Protein AF-A0A7C5XAF6-F1 (afdb_monomer_lite)

Radius of gyration: 14.26 Å; chains: 1; bounding box: 26×28×34 Å

pLDDT: mean 83.67, std 13.05, range [37.28, 94.0]

Sequence (52 aa):
MSTAQRRLPVYKKILEENKKKWMIKEFLEYRLSKYGYIDSEILKTPLGTRIV

Secondary structure (DSSP, 8-state):
---------HHHHHHHHHHHHHHHHHHHHHHHGGGT-----EEEETTEEEE-

Foldseek 3Di:
DDDPPPPPDPVVVVVVVVVVLVVVFVVCCVVCVVVPDDGWDWDDDPVGIDID

Structure (mmCIF, N/CA/C/O backbone):
data_AF-A0A7C5XAF6-F1
#
_entry.id   AF-A0A7C5XAF6-F1
#
loop_
_atom_site.group_PDB
_atom_site.id
_atom_site.type_symbol
_atom_site.label_atom_id
_atom_site.label_alt_id
_atom_site.label_comp_id
_atom_site.label_asym_id
_atom_site.label_entity_id
_atom_site.label_seq_id
_atom_site.pdbx_PDB_ins_code
_atom_site.C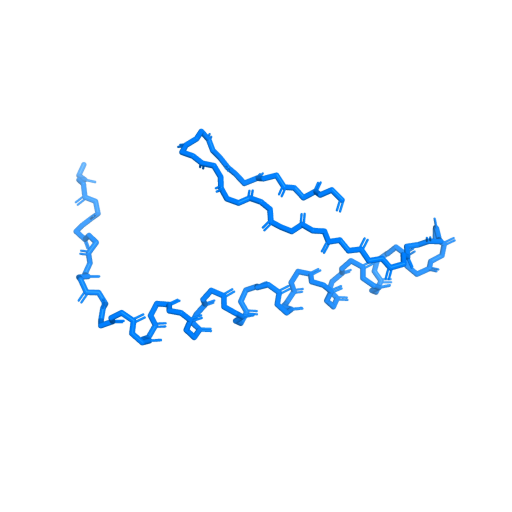artn_x
_atom_site.Cartn_y
_atom_site.Cartn_z
_atom_site.occupancy
_atom_site.B_iso_or_equiv
_atom_site.auth_seq_id
_atom_site.auth_comp_id
_atom_site.auth_asym_id
_atom_site.auth_atom_id
_atom_site.pdbx_PDB_model_num
ATOM 1 N N . MET A 1 1 ? 9.942 25.046 -15.151 1.00 37.28 1 MET A N 1
ATOM 2 C CA . MET A 1 1 ? 11.024 24.072 -15.414 1.00 37.28 1 MET A CA 1
ATOM 3 C C . MET A 1 1 ? 10.469 22.674 -15.209 1.00 37.28 1 MET A C 1
ATOM 5 O O . MET A 1 1 ? 10.075 22.345 -14.099 1.00 37.28 1 MET A O 1
ATOM 9 N N . SER A 1 2 ? 10.336 21.903 -16.286 1.00 45.81 2 SER A N 1
ATOM 10 C CA . SER A 1 2 ? 9.845 20.525 -16.263 1.00 45.81 2 SER A CA 1
ATOM 11 C C . SER A 1 2 ? 10.894 19.622 -15.619 1.00 45.81 2 SER A C 1
ATOM 13 O O . SER A 1 2 ? 12.041 19.557 -16.058 1.00 45.81 2 SER A O 1
ATOM 15 N N . THR A 1 3 ? 10.518 18.938 -14.542 1.00 52.97 3 THR A N 1
ATOM 16 C CA . THR A 1 3 ? 11.349 17.912 -13.922 1.00 52.97 3 THR A CA 1
ATOM 17 C C . THR A 1 3 ? 11.554 16.796 -14.939 1.00 52.97 3 THR A C 1
ATOM 19 O O . THR A 1 3 ? 10.625 16.073 -15.292 1.00 52.97 3 THR A O 1
ATOM 22 N N . ALA A 1 4 ? 12.776 16.680 -15.458 1.00 53.34 4 ALA A N 1
ATOM 23 C CA . ALA A 1 4 ? 13.173 15.576 -16.312 1.00 53.34 4 ALA A CA 1
ATOM 24 C C . ALA A 1 4 ? 12.965 14.273 -15.529 1.00 53.34 4 ALA A C 1
ATOM 26 O O . ALA A 1 4 ? 13.763 13.911 -14.662 1.00 53.34 4 ALA A O 1
ATOM 27 N N . GLN A 1 5 ? 11.852 13.593 -15.801 1.00 60.31 5 GLN A N 1
ATOM 28 C CA . GLN A 1 5 ? 11.576 12.251 -15.318 1.00 60.31 5 GLN A CA 1
ATOM 29 C C . GLN A 1 5 ? 12.682 11.357 -15.879 1.00 60.31 5 GLN A C 1
ATOM 31 O O . GLN A 1 5 ? 12.628 10.918 -17.029 1.00 60.31 5 GLN A O 1
ATOM 36 N N . ARG A 1 6 ? 13.738 11.140 -15.083 1.00 62.25 6 ARG A N 1
ATOM 37 C CA . ARG A 1 6 ? 14.762 10.136 -15.373 1.00 62.25 6 ARG A CA 1
ATOM 38 C C . ARG A 1 6 ? 14.005 8.855 -15.684 1.00 62.25 6 ARG A C 1
ATOM 40 O O . ARG A 1 6 ? 13.248 8.381 -14.837 1.00 62.25 6 ARG A O 1
ATOM 47 N N . ARG A 1 7 ? 14.147 8.343 -16.909 1.00 62.41 7 ARG A N 1
ATOM 48 C CA . ARG A 1 7 ? 13.527 7.084 -17.329 1.00 62.41 7 ARG A CA 1
ATOM 49 C C . ARG A 1 7 ? 14.120 5.979 -16.459 1.00 62.41 7 ARG A C 1
ATOM 51 O O . ARG A 1 7 ? 15.179 5.440 -16.761 1.00 62.41 7 ARG A O 1
ATOM 58 N N 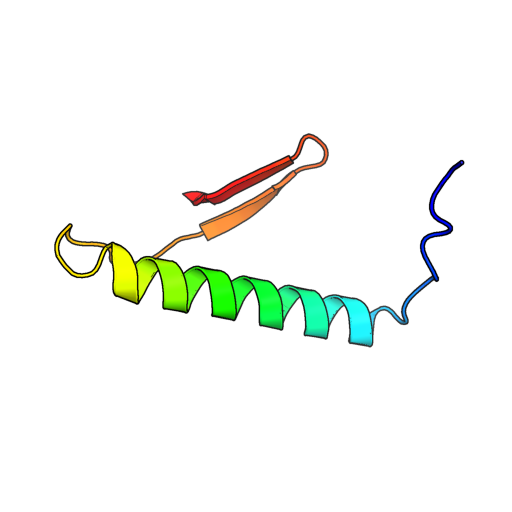. LEU A 1 8 ? 13.483 5.718 -15.320 1.00 67.31 8 LEU A N 1
ATOM 59 C CA . LEU A 1 8 ? 13.849 4.615 -14.454 1.00 67.31 8 LEU A CA 1
ATOM 60 C C . LEU A 1 8 ? 13.596 3.321 -15.234 1.00 67.31 8 LEU A C 1
ATOM 62 O O . LEU A 1 8 ? 12.560 3.211 -15.898 1.00 67.31 8 LEU A O 1
ATOM 66 N N . PRO A 1 9 ? 14.507 2.338 -15.155 1.00 82.12 9 PRO A N 1
ATOM 67 C CA . PRO A 1 9 ? 14.238 0.999 -15.651 1.00 82.12 9 PRO A CA 1
ATOM 68 C C . PRO A 1 9 ? 12.903 0.508 -15.089 1.00 82.12 9 PRO A C 1
ATOM 70 O O . PRO A 1 9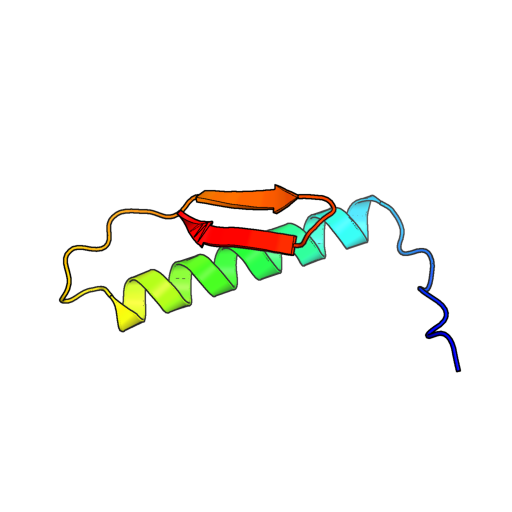 ? 12.634 0.693 -13.899 1.00 82.12 9 PRO A O 1
ATOM 73 N N . VAL A 1 10 ? 12.081 -0.125 -15.930 1.00 80.62 10 VAL A N 1
ATOM 74 C CA . VAL A 1 10 ? 10.718 -0.572 -15.579 1.00 80.62 10 VAL A CA 1
ATOM 75 C C . VAL A 1 10 ? 10.704 -1.346 -14.256 1.00 80.62 10 VAL A C 1
ATOM 77 O O . VAL A 1 10 ? 9.867 -1.086 -13.396 1.00 80.62 10 VAL A O 1
ATOM 80 N N . TYR A 1 11 ? 11.705 -2.201 -14.036 1.00 80.12 11 TYR A N 1
ATOM 81 C CA . TYR A 1 11 ? 11.886 -2.944 -12.790 1.00 80.12 11 TYR A CA 1
ATOM 82 C C . TYR A 1 11 ? 12.027 -2.050 -11.547 1.00 80.12 11 TYR A C 1
ATOM 84 O O . TYR A 1 11 ? 11.342 -2.259 -10.549 1.00 80.12 11 TYR A O 1
ATOM 92 N N . LYS A 1 12 ? 12.877 -1.015 -11.607 1.00 85.81 12 LYS A N 1
ATOM 93 C CA . LYS A 1 12 ? 13.062 -0.084 -10.481 1.00 85.81 12 LYS A CA 1
ATOM 94 C C . LYS A 1 12 ? 11.775 0.674 -10.180 1.00 85.81 12 LYS A C 1
ATOM 96 O O . LYS A 1 12 ? 11.445 0.866 -9.016 1.00 85.81 12 LYS A O 1
ATOM 101 N N . LYS A 1 13 ? 11.023 1.045 -11.220 1.00 85.25 13 LYS A N 1
ATOM 102 C CA . LYS A 1 13 ? 9.724 1.700 -11.062 1.00 85.25 13 LYS A CA 1
ATOM 103 C C . LYS A 1 13 ? 8.724 0.788 -10.343 1.00 85.25 13 LYS A C 1
ATOM 105 O O . LYS A 1 13 ? 8.095 1.232 -9.393 1.00 85.25 13 LYS A O 1
ATOM 110 N N . ILE A 1 14 ? 8.621 -0.482 -10.737 1.00 87.31 14 ILE A N 1
ATOM 111 C CA . ILE A 1 14 ? 7.742 -1.458 -10.067 1.00 87.31 14 ILE A CA 1
ATOM 112 C C . ILE A 1 14 ? 8.138 -1.623 -8.595 1.00 87.31 14 ILE A C 1
ATOM 114 O O . ILE A 1 14 ? 7.275 -1.600 -7.718 1.00 87.31 14 ILE A O 1
ATOM 118 N N . LEU A 1 15 ? 9.438 -1.731 -8.312 1.00 90.75 15 LEU A N 1
ATOM 119 C CA . LEU A 1 15 ? 9.945 -1.866 -6.948 1.00 90.75 15 LEU A CA 1
ATOM 120 C C . LEU A 1 15 ? 9.590 -0.648 -6.082 1.00 90.75 15 LEU A C 1
ATOM 122 O O . LEU A 1 15 ? 9.070 -0.801 -4.979 1.00 90.75 15 LEU A O 1
ATOM 126 N N . GLU A 1 16 ? 9.836 0.564 -6.583 1.00 90.12 16 GLU A N 1
ATOM 127 C CA . GLU A 1 16 ? 9.494 1.803 -5.877 1.00 90.12 16 GLU A CA 1
ATOM 128 C C . GLU A 1 16 ? 7.987 1.944 -5.651 1.00 90.12 16 GLU A C 1
ATOM 130 O O . GLU A 1 16 ? 7.553 2.423 -4.603 1.00 90.12 16 GLU A O 1
ATOM 135 N N . GLU A 1 17 ? 7.175 1.520 -6.617 1.00 89.25 17 GLU A N 1
ATOM 136 C CA . GLU A 1 17 ? 5.724 1.544 -6.488 1.00 89.25 17 GLU A CA 1
ATOM 137 C C . GLU A 1 17 ? 5.223 0.555 -5.438 1.00 89.25 17 GLU A C 1
ATOM 139 O O . GLU A 1 17 ? 4.406 0.936 -4.600 1.00 89.25 17 GLU A O 1
ATOM 144 N N . ASN A 1 18 ? 5.744 -0.671 -5.426 1.00 90.75 18 ASN A N 1
ATOM 145 C CA . ASN A 1 18 ? 5.404 -1.660 -4.406 1.00 90.75 18 ASN A CA 1
ATOM 146 C C . ASN A 1 18 ? 5.846 -1.201 -3.017 1.00 90.75 18 ASN A C 1
ATOM 148 O O . ASN A 1 18 ? 5.067 -1.296 -2.071 1.00 90.75 18 ASN A O 1
ATOM 152 N N . LYS A 1 19 ? 7.040 -0.607 -2.905 1.00 93.69 19 LYS A N 1
ATOM 153 C CA . LYS A 1 19 ? 7.514 -0.011 -1.651 1.00 93.69 19 LYS A CA 1
ATOM 154 C C . LYS A 1 19 ? 6.548 1.060 -1.141 1.00 93.69 19 LYS A C 1
ATOM 156 O O . LYS A 1 19 ? 6.188 1.050 0.030 1.00 93.69 19 LYS A O 1
ATOM 161 N N . LYS A 1 20 ? 6.083 1.959 -2.015 1.00 91.38 20 LYS A N 1
ATOM 162 C CA . LYS A 1 20 ? 5.096 2.987 -1.645 1.00 91.38 20 LYS A CA 1
ATOM 163 C C . LYS A 1 20 ? 3.762 2.385 -1.208 1.00 91.38 20 LYS A C 1
ATOM 165 O O . LYS A 1 20 ? 3.199 2.859 -0.229 1.00 91.38 20 LYS A O 1
ATOM 170 N N . LYS A 1 21 ? 3.267 1.354 -1.903 1.00 91.38 21 LYS A N 1
ATOM 171 C CA . LYS A 1 21 ? 2.025 0.665 -1.517 1.00 91.38 21 LYS A CA 1
ATOM 172 C C . LYS A 1 21 ? 2.127 0.068 -0.112 1.00 91.38 21 LYS A C 1
ATOM 174 O O . LYS A 1 21 ? 1.233 0.285 0.696 1.00 91.38 21 LYS A O 1
ATOM 179 N N . TRP A 1 22 ? 3.238 -0.603 0.188 1.00 92.69 22 TRP A N 1
ATOM 180 C CA . TRP A 1 22 ? 3.501 -1.167 1.514 1.00 92.69 22 TRP A CA 1
ATOM 181 C C . TRP A 1 22 ? 3.545 -0.100 2.605 1.00 92.69 22 TRP A C 1
ATOM 183 O O . TRP A 1 22 ? 2.857 -0.231 3.609 1.00 92.69 22 TRP A O 1
ATOM 193 N N . MET A 1 23 ? 4.263 1.001 2.368 1.00 93.88 23 MET A N 1
ATOM 194 C CA . MET A 1 23 ? 4.321 2.108 3.328 1.00 93.88 23 MET A CA 1
ATOM 195 C C . MET A 1 23 ? 2.942 2.709 3.626 1.00 93.88 23 MET A C 1
ATOM 197 O O . MET A 1 23 ? 2.654 3.056 4.768 1.00 93.88 23 MET A O 1
ATOM 201 N N . ILE A 1 24 ? 2.091 2.855 2.605 1.00 91.81 24 ILE A N 1
ATOM 202 C CA . ILE A 1 24 ? 0.724 3.363 2.784 1.00 91.81 24 ILE A CA 1
ATOM 203 C C . ILE A 1 24 ? -0.095 2.383 3.623 1.00 91.81 24 ILE A C 1
ATOM 205 O O . ILE A 1 24 ? -0.776 2.815 4.549 1.00 91.81 24 ILE A O 1
ATOM 209 N N . LYS A 1 25 ? 0.004 1.081 3.335 1.00 91.75 25 LYS A N 1
ATOM 210 C CA . LYS A 1 25 ? -0.715 0.049 4.082 1.00 91.75 25 LYS A CA 1
ATOM 211 C C . LYS A 1 25 ? -0.314 0.037 5.556 1.00 91.75 25 LYS A C 1
ATOM 213 O O . LYS A 1 25 ? -1.190 0.170 6.399 1.00 91.75 25 LYS A O 1
ATOM 218 N N . GLU A 1 26 ? 0.983 -0.002 5.862 1.00 92.06 26 GLU A N 1
ATOM 219 C CA . GLU A 1 26 ? 1.474 0.043 7.249 1.00 92.06 26 GLU A CA 1
ATOM 220 C C . GLU A 1 26 ? 1.012 1.308 7.982 1.00 92.06 26 GLU A C 1
ATOM 222 O O . GLU A 1 26 ? 0.589 1.261 9.138 1.00 92.06 26 GLU A O 1
ATOM 227 N N . PHE A 1 27 ? 1.055 2.458 7.305 1.00 94.00 27 PHE A N 1
ATOM 228 C CA . PHE A 1 27 ? 0.592 3.712 7.887 1.00 94.00 27 PHE A CA 1
ATOM 229 C C . PHE A 1 27 ? -0.907 3.679 8.213 1.00 94.00 27 PHE A C 1
ATOM 231 O O . PHE A 1 27 ? -1.308 4.130 9.289 1.00 94.00 27 PHE A O 1
ATOM 238 N N . LEU A 1 28 ? -1.732 3.157 7.302 1.00 92.56 28 LEU A N 1
ATOM 239 C CA . LEU A 1 28 ? -3.176 3.049 7.497 1.00 92.56 28 LEU A CA 1
ATOM 240 C C . LEU A 1 28 ? -3.521 2.025 8.576 1.00 92.56 28 LEU A C 1
ATOM 242 O O . LEU A 1 28 ? -4.321 2.345 9.448 1.00 92.56 28 LEU A O 1
ATOM 246 N N . GLU A 1 29 ? -2.868 0.865 8.593 1.00 92.12 29 GLU A N 1
ATOM 247 C CA . GLU A 1 29 ? -3.022 -0.128 9.661 1.00 92.12 29 GLU A CA 1
ATOM 248 C C . GLU A 1 29 ? -2.702 0.484 11.024 1.00 92.12 29 GLU A C 1
ATOM 250 O O . GLU A 1 29 ? -3.497 0.381 11.955 1.00 92.12 29 GLU A O 1
ATOM 255 N N . TYR A 1 30 ? -1.587 1.208 11.139 1.00 92.88 30 TYR A N 1
ATOM 256 C CA . TYR A 1 30 ? -1.210 1.854 12.391 1.00 92.88 30 TYR A CA 1
ATOM 257 C C . TYR A 1 30 ? -2.227 2.923 12.819 1.00 92.88 30 TYR A C 1
ATOM 259 O O . TYR A 1 30 ? -2.733 2.903 13.946 1.00 92.88 30 TYR A O 1
ATOM 267 N N . ARG A 1 31 ? -2.553 3.862 11.921 1.00 93.69 31 ARG A N 1
ATOM 268 C CA . ARG A 1 31 ? -3.399 5.027 12.234 1.00 93.69 31 ARG A CA 1
ATOM 269 C C . ARG A 1 31 ? -4.870 4.679 12.402 1.00 93.69 31 ARG A C 1
ATOM 271 O O . ARG A 1 31 ? -5.538 5.301 13.227 1.00 93.69 31 ARG A O 1
ATOM 278 N N . LEU A 1 32 ? -5.368 3.730 11.617 1.00 92.81 32 LEU A N 1
ATOM 279 C CA . LEU A 1 32 ? -6.771 3.331 11.587 1.00 92.81 32 LEU A CA 1
ATOM 280 C C . LEU A 1 32 ? -7.042 2.012 12.320 1.00 92.81 32 LEU A C 1
ATOM 282 O O . LEU A 1 32 ? -8.183 1.554 12.326 1.00 92.81 32 LEU A O 1
ATOM 286 N N . SER A 1 33 ? -6.044 1.458 13.018 1.00 88.56 33 SER A N 1
ATOM 287 C CA . SER A 1 33 ? -6.175 0.268 13.877 1.00 88.56 33 SER A CA 1
ATOM 288 C C . SER A 1 33 ? -7.396 0.317 14.800 1.00 88.56 33 SER A C 1
ATOM 290 O O . SER A 1 33 ? -8.092 -0.677 14.979 1.00 88.56 33 SER A O 1
ATOM 292 N N . LYS A 1 34 ? -7.694 1.493 15.365 1.00 89.94 34 LYS A N 1
ATOM 293 C CA . LYS A 1 34 ? -8.828 1.705 16.281 1.00 89.94 34 LYS A CA 1
ATOM 294 C C . LYS A 1 34 ? -10.174 1.929 15.590 1.00 89.94 34 LYS A C 1
ATOM 296 O O . LYS A 1 34 ? -11.198 1.921 16.261 1.00 89.94 34 LYS A O 1
ATOM 301 N N . TYR A 1 35 ? -10.172 2.148 14.280 1.00 89.44 35 TYR A N 1
ATOM 302 C CA . TYR A 1 35 ? -11.354 2.499 13.491 1.00 89.44 35 TYR A CA 1
ATOM 303 C C . TYR A 1 35 ? -11.843 1.339 12.612 1.00 89.44 35 TYR A C 1
ATOM 305 O O . TYR A 1 35 ? -12.682 1.547 11.742 1.00 89.44 35 TYR A O 1
ATOM 313 N N . GLY A 1 36 ? -11.336 0.120 12.836 1.00 86.19 36 GLY A N 1
ATOM 314 C CA . GLY A 1 36 ? -11.770 -1.072 12.104 1.00 86.19 36 GLY A CA 1
ATOM 315 C C . GLY A 1 36 ? -11.255 -1.133 10.667 1.00 86.19 36 GLY A C 1
ATOM 316 O O . GLY A 1 36 ? -11.9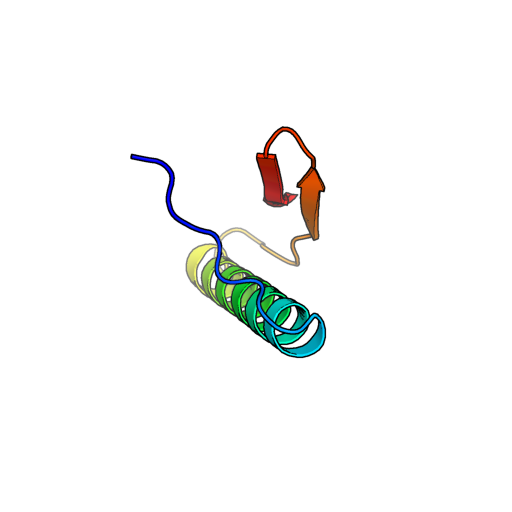27 -1.692 9.806 1.00 86.19 36 GLY A O 1
ATOM 317 N N . TYR A 1 37 ? -10.087 -0.549 10.392 1.00 87.56 37 TYR A N 1
ATOM 318 C CA . TYR A 1 37 ? -9.431 -0.711 9.097 1.00 87.56 37 TYR A CA 1
ATOM 319 C C . TYR A 1 37 ? -9.024 -2.173 8.871 1.00 87.56 37 TYR A C 1
ATOM 321 O O . TYR A 1 37 ? -8.415 -2.787 9.747 1.00 87.56 37 TYR A O 1
ATOM 329 N N . ILE A 1 38 ? -9.360 -2.710 7.695 1.00 85.31 38 ILE A N 1
ATOM 330 C CA . ILE A 1 38 ? -9.094 -4.106 7.312 1.00 85.31 38 ILE A CA 1
ATOM 331 C C . ILE A 1 38 ? -8.089 -4.148 6.161 1.00 85.31 38 ILE A C 1
ATOM 333 O O . ILE A 1 38 ? -7.068 -4.822 6.256 1.00 85.31 38 ILE A O 1
ATOM 337 N N . ASP A 1 39 ? -8.362 -3.415 5.082 1.00 86.44 39 ASP A N 1
ATOM 338 C CA . ASP A 1 39 ? -7.466 -3.316 3.935 1.00 86.44 39 ASP A CA 1
ATOM 339 C C . ASP A 1 39 ? -7.727 -2.027 3.151 1.00 86.44 39 ASP A C 1
ATOM 341 O O . ASP A 1 39 ? -8.714 -1.333 3.403 1.00 86.44 39 ASP A O 1
ATOM 345 N N . SER A 1 40 ? -6.842 -1.719 2.202 1.00 86.38 40 SER A N 1
ATOM 346 C CA . SER A 1 40 ? -7.077 -0.667 1.216 1.00 86.38 40 SER A CA 1
ATOM 347 C C . SER A 1 40 ? -6.590 -1.048 -0.171 1.00 86.38 40 SER A C 1
ATOM 349 O O . SER A 1 40 ? -5.521 -1.639 -0.355 1.00 86.38 40 SER A O 1
ATOM 351 N N . GLU A 1 41 ? -7.352 -0.624 -1.173 1.00 88.75 41 GLU A N 1
ATOM 352 C CA . GLU A 1 41 ? -6.979 -0.751 -2.573 1.00 88.75 41 GLU A CA 1
ATOM 353 C C . GLU A 1 41 ? -6.476 0.581 -3.129 1.00 88.75 41 GLU A C 1
ATOM 355 O O . GLU A 1 41 ? -7.156 1.608 -3.115 1.00 88.75 41 GLU A O 1
ATOM 360 N N . ILE A 1 42 ? -5.255 0.560 -3.671 1.00 88.56 42 ILE A N 1
ATOM 361 C CA . ILE A 1 42 ? -4.624 1.734 -4.279 1.00 88.56 42 ILE A CA 1
ATOM 362 C C . ILE A 1 42 ? -4.810 1.676 -5.797 1.00 88.56 42 ILE A C 1
ATOM 364 O O . ILE A 1 42 ? -4.093 0.961 -6.506 1.00 88.56 42 ILE A O 1
ATOM 368 N N . LEU A 1 43 ? -5.729 2.499 -6.296 1.00 88.19 43 LEU A N 1
ATOM 369 C CA . LEU A 1 43 ? -6.057 2.655 -7.709 1.00 88.19 43 LEU A CA 1
ATOM 370 C C . LEU A 1 43 ? -5.340 3.882 -8.280 1.00 88.19 43 LEU A C 1
ATOM 372 O O . LEU A 1 43 ? -5.620 5.026 -7.916 1.00 88.19 43 LEU A O 1
ATOM 376 N N . LYS A 1 44 ? -4.414 3.657 -9.214 1.00 85.75 44 LYS A N 1
ATOM 377 C CA . LYS A 1 44 ? -3.786 4.742 -9.976 1.00 85.75 44 LYS A CA 1
ATOM 378 C C . LYS A 1 44 ? -4.580 5.002 -11.245 1.00 85.75 44 LYS A C 1
ATOM 380 O O . LYS A 1 44 ? -4.612 4.167 -12.141 1.00 85.75 44 LYS A O 1
ATOM 385 N N . THR A 1 45 ? -5.173 6.182 -11.326 1.00 86.75 45 THR A N 1
ATOM 386 C CA . THR A 1 45 ? -5.851 6.677 -12.526 1.00 86.75 45 THR A CA 1
ATOM 387 C C . THR A 1 45 ? -5.021 7.790 -13.169 1.00 86.75 45 THR A C 1
ATOM 389 O O . THR A 1 45 ? -4.193 8.404 -12.492 1.00 86.75 45 THR A O 1
ATOM 392 N N . PRO A 1 46 ? -5.241 8.110 -14.455 1.00 85.50 46 PRO A N 1
ATOM 393 C CA . PRO A 1 46 ? -4.585 9.254 -15.093 1.00 85.50 46 PRO A C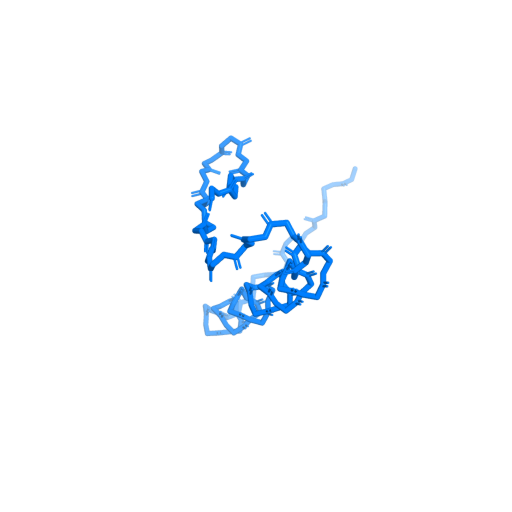A 1
ATOM 394 C C . PRO A 1 46 ? -4.855 10.592 -14.386 1.00 85.50 46 PRO A C 1
ATOM 396 O O . PRO A 1 46 ? -4.027 11.494 -14.447 1.00 85.50 46 PRO A O 1
ATOM 399 N N . LEU A 1 47 ? -5.998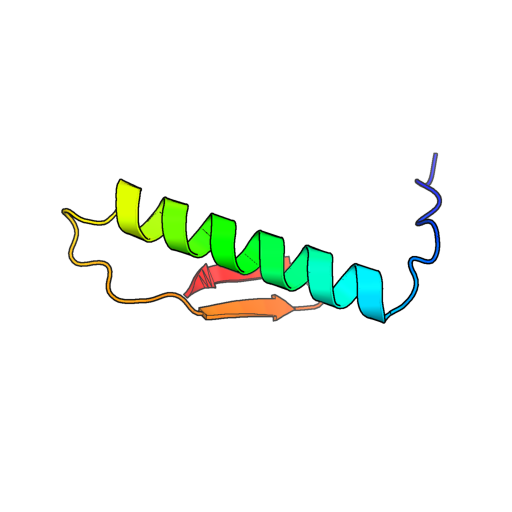 10.711 -13.702 1.00 86.50 47 LEU A N 1
ATOM 400 C CA . LEU A 1 47 ? -6.426 11.921 -12.993 1.00 86.50 47 LEU A CA 1
ATOM 401 C C . LEU A 1 47 ? -5.844 12.030 -11.576 1.00 86.50 47 LEU A C 1
ATOM 403 O O . LEU A 1 47 ? -5.845 13.109 -10.991 1.00 86.50 47 LEU A O 1
ATOM 407 N N . GLY A 1 48 ? -5.352 10.928 -11.009 1.00 88.00 48 GLY A N 1
ATOM 408 C CA . GLY A 1 48 ? -4.856 10.898 -9.638 1.00 88.00 48 GLY A CA 1
ATOM 409 C C . GLY A 1 48 ? -4.834 9.501 -9.028 1.00 88.00 48 GLY A C 1
ATOM 410 O O . GLY A 1 48 ? -5.107 8.494 -9.682 1.00 88.00 48 GLY A O 1
ATOM 411 N N . THR A 1 49 ? -4.502 9.435 -7.741 1.00 89.12 49 THR A N 1
ATOM 412 C CA . THR A 1 49 ? -4.496 8.180 -6.977 1.00 89.12 49 THR A CA 1
ATOM 413 C C . THR A 1 49 ? -5.704 8.143 -6.056 1.00 89.12 49 THR A C 1
ATOM 415 O O . THR A 1 49 ? -5.917 9.081 -5.292 1.00 89.12 49 THR A O 1
ATOM 418 N N . ARG A 1 50 ? -6.477 7.061 -6.124 1.00 89.06 50 ARG A N 1
ATOM 419 C CA . ARG A 1 50 ? -7.596 6.789 -5.224 1.00 89.06 50 ARG A CA 1
ATOM 420 C C . ARG A 1 50 ? -7.206 5.652 -4.286 1.00 89.06 50 ARG A C 1
ATOM 422 O O . ARG A 1 50 ? -6.624 4.668 -4.733 1.00 89.06 50 ARG A O 1
ATOM 429 N N . ILE A 1 51 ? -7.504 5.824 -3.005 1.00 87.88 51 ILE A N 1
ATOM 430 C CA . ILE A 1 51 ? -7.335 4.806 -1.967 1.00 87.88 51 ILE A CA 1
ATOM 431 C C . ILE A 1 51 ? -8.745 4.511 -1.462 1.00 87.88 51 ILE A C 1
ATOM 433 O O . ILE A 1 51 ? -9.434 5.449 -1.053 1.00 87.88 51 ILE A O 1
ATOM 437 N N . VAL A 1 52 ? -9.189 3.264 -1.616 1.00 86.56 52 VAL A N 1
ATOM 438 C CA . VAL A 1 52 ? -10.513 2.777 -1.194 1.00 86.56 52 VAL A CA 1
ATOM 439 C C . VAL A 1 52 ? -10.335 1.845 -0.015 1.00 86.56 52 VAL A C 1
ATOM 441 O O . VAL A 1 52 ? -9.398 1.020 -0.099 1.00 86.56 52 VAL A O 1
#